Protein AF-A0A7C7NHA3-F1 (afdb_monomer)

Secondary structure (DSSP, 8-state):
--SHHHHHHHHHHHHHHHHHHHT-----PPP--------SSEEEEEESSSSEEEEEETTTEEEEEETTEE-SSPBS-PPP---BTTBSEEEEEE-TTHHHH--EEEEE---BTTB--

Solvent-accessible surface area (backbone atoms only — not comparable to full-atom values): 7143 Å² total; per-residue (Å²): 145,80,70,69,67,62,57,56,51,53,52,53,52,53,53,50,51,54,49,60,63,69,63,64,71,82,77,78,82,82,85,85,78,87,57,64,66,93,75,59,62,73,64,22,63,39,74,81,48,99,52,31,33,40,35,23,15,24,82,38,44,40,36,42,33,46,78,59,36,56,53,90,67,60,59,80,91,64,70,83,36,38,64,51,96,92,37,10,23,36,49,50,46,70,42,99,54,29,95,81,69,69,44,68,47,76,43,61,30,70,72,48,93,91,49,90,119

pLDDT: mean 86.8, std 15.7, range [54.09, 98.75]

Mean predicted aligned error: 10.61 Å

Sequence (117 aa):
MKKPFLKISLLAIASFLCFSLYANHHEKTYKFETIAEGLSFPWGIAFLSNDEILVTEKTGQLRIIKDGKLLEDPITGVPDSLFKGQGGLEGIVLHPNFVNNKYLYLSFSETDADNKR

Foldseek 3Di:
DPPPVVVVVVVVVVVVVVVVVVPPDPPDDDDDDQLEDDAAQWAEWDDPDPFWIWTDHQQQFIWIGGNSYTDPDTDPPGDAADSDDPFGWHYKDADPPCVPPVDIDTDGHDADPVHRD

Structure (mmCIF, N/CA/C/O backbone):
data_AF-A0A7C7NHA3-F1
#
_entry.id   AF-A0A7C7NHA3-F1
#
loop_
_atom_site.group_PDB
_atom_site.id
_atom_site.type_symbol
_atom_site.label_atom_id
_atom_site.label_alt_id
_atom_site.label_comp_id
_atom_site.label_asym_id
_atom_site.label_entity_id
_atom_site.label_seq_id
_atom_site.pdbx_PDB_ins_code
_atom_site.Cartn_x
_atom_site.Cartn_y
_atom_site.Cartn_z
_atom_site.occupancy
_atom_site.B_iso_or_equiv
_atom_site.auth_seq_id
_atom_site.auth_comp_id
_atom_site.auth_asym_id
_atom_site.auth_atom_id
_atom_site.pdbx_PDB_model_num
ATOM 1 N N . MET A 1 1 ? 7.585 52.721 58.533 1.00 54.28 1 MET A N 1
ATOM 2 C CA . MET A 1 1 ? 8.020 52.539 57.124 1.00 54.28 1 MET A CA 1
ATOM 3 C C . MET A 1 1 ? 8.296 51.060 56.776 1.00 54.28 1 MET A C 1
ATOM 5 O O . MET A 1 1 ? 9.433 50.711 56.508 1.00 54.28 1 MET A O 1
ATOM 9 N N . LYS A 1 2 ? 7.293 50.159 56.771 1.00 54.53 2 LYS A N 1
ATOM 10 C CA . LYS A 1 2 ? 7.493 48.716 56.448 1.00 54.53 2 LYS A CA 1
ATOM 11 C C . LYS A 1 2 ? 6.384 48.078 55.578 1.00 54.53 2 LYS A C 1
ATOM 13 O O . LYS A 1 2 ? 6.263 46.864 55.526 1.00 54.53 2 LYS A O 1
ATOM 18 N N . LYS A 1 3 ? 5.542 48.876 54.906 1.00 54.34 3 LYS A N 1
ATOM 19 C CA . LYS A 1 3 ? 4.389 48.380 54.119 1.00 54.34 3 LYS A CA 1
ATOM 20 C C . LYS A 1 3 ? 4.607 48.111 52.605 1.00 54.34 3 LYS A C 1
ATOM 22 O O . LYS A 1 3 ? 3.764 47.405 52.058 1.00 54.34 3 LYS A O 1
ATOM 27 N N . PRO A 1 4 ? 5.654 48.600 51.897 1.00 55.69 4 PRO A N 1
ATOM 28 C CA . PRO A 1 4 ? 5.754 48.382 50.445 1.00 55.69 4 PRO A CA 1
ATOM 29 C C . PRO A 1 4 ? 6.264 46.980 50.068 1.00 55.69 4 PRO A C 1
ATOM 31 O O . PRO A 1 4 ? 5.823 46.422 49.070 1.00 55.69 4 PRO A O 1
ATOM 34 N N . PHE A 1 5 ? 7.110 46.365 50.902 1.00 56.66 5 PHE A N 1
ATOM 35 C CA . PHE A 1 5 ? 7.694 45.044 50.629 1.00 56.66 5 PHE A CA 1
ATOM 36 C C . PHE A 1 5 ? 6.660 43.905 50.606 1.00 56.66 5 PHE A C 1
ATOM 38 O O . PHE A 1 5 ? 6.759 43.000 49.783 1.00 56.66 5 PHE A O 1
ATOM 45 N N . LEU A 1 6 ? 5.622 43.977 51.448 1.00 56.53 6 LEU A N 1
ATOM 46 C CA . LEU A 1 6 ? 4.587 42.938 51.523 1.00 56.53 6 LEU A CA 1
ATOM 47 C C . LEU A 1 6 ? 3.674 42.922 50.282 1.00 56.53 6 LEU A C 1
ATOM 49 O O . LEU A 1 6 ? 3.247 41.858 49.845 1.00 56.53 6 LEU A O 1
ATOM 53 N N . LYS A 1 7 ? 3.408 44.088 49.672 1.00 54.19 7 LYS A N 1
ATOM 54 C CA . LYS A 1 7 ? 2.579 44.190 48.456 1.00 54.19 7 LYS A CA 1
ATOM 55 C C . LYS A 1 7 ? 3.297 43.663 47.209 1.00 54.19 7 LYS A C 1
ATOM 57 O O . LYS A 1 7 ? 2.663 43.032 46.372 1.00 54.19 7 LYS A O 1
ATOM 62 N N . ILE A 1 8 ? 4.609 43.890 47.110 1.00 60.81 8 ILE A N 1
ATOM 63 C CA . ILE A 1 8 ? 5.441 43.398 45.998 1.00 60.81 8 ILE A CA 1
ATOM 64 C C . ILE A 1 8 ? 5.564 41.868 46.061 1.00 60.81 8 ILE A C 1
ATOM 66 O O . ILE A 1 8 ? 5.453 41.195 45.040 1.00 60.81 8 ILE A O 1
ATOM 70 N N . SER A 1 9 ? 5.700 41.312 47.270 1.00 61.72 9 SER A N 1
ATOM 71 C CA . SER A 1 9 ? 5.724 39.861 47.493 1.00 61.72 9 SER A CA 1
ATOM 72 C C . SER A 1 9 ? 4.410 39.179 47.087 1.00 61.72 9 SER A C 1
ATOM 74 O O . SER A 1 9 ? 4.447 38.158 46.405 1.00 61.72 9 SER A O 1
ATOM 76 N N . LEU A 1 10 ? 3.253 39.763 47.421 1.00 64.31 10 LEU A N 1
ATOM 77 C CA . LEU A 1 10 ? 1.949 39.189 47.064 1.00 64.31 10 LEU A CA 1
ATOM 78 C C . LEU A 1 10 ? 1.705 39.167 45.544 1.00 64.31 10 LEU A C 1
ATOM 80 O O . LEU A 1 10 ? 1.163 38.196 45.019 1.00 64.31 10 LEU A O 1
ATOM 84 N N . LEU A 1 11 ? 2.126 40.222 44.837 1.00 66.31 11 LEU A N 1
ATOM 85 C CA . LEU A 1 11 ? 1.971 40.329 43.384 1.00 66.31 11 LEU A CA 1
ATOM 86 C C . LEU A 1 11 ? 2.882 39.340 42.641 1.00 66.31 11 LEU A C 1
ATOM 88 O O . LEU A 1 11 ? 2.459 38.736 41.659 1.00 66.31 11 LEU A O 1
ATOM 92 N N . ALA A 1 12 ? 4.103 39.124 43.138 1.00 67.69 12 ALA A N 1
ATOM 93 C CA . ALA A 1 12 ? 5.023 38.131 42.590 1.00 67.69 12 ALA A CA 1
ATOM 94 C C . ALA A 1 12 ? 4.492 36.697 42.760 1.00 67.69 12 ALA A C 1
ATOM 96 O O . ALA A 1 12 ? 4.551 35.913 41.816 1.00 67.69 12 ALA A O 1
ATOM 97 N N . ILE A 1 13 ? 3.909 36.374 43.921 1.00 73.00 13 ILE A N 1
ATOM 98 C CA . ILE A 1 13 ? 3.290 35.063 44.182 1.00 73.00 13 ILE A CA 1
ATOM 99 C C . ILE A 1 13 ? 2.074 34.842 43.271 1.00 73.00 13 ILE A C 1
ATOM 101 O O . ILE A 1 13 ? 1.958 33.785 42.655 1.00 73.00 13 ILE A O 1
ATOM 105 N N . ALA A 1 14 ? 1.199 35.843 43.129 1.00 72.94 14 ALA A N 1
ATOM 106 C CA . ALA A 1 14 ? 0.035 35.756 42.245 1.00 72.94 14 ALA A CA 1
ATOM 107 C C . ALA A 1 14 ? 0.434 35.586 40.768 1.00 72.94 14 ALA A C 1
ATOM 109 O O . ALA A 1 14 ? -0.171 34.792 40.049 1.00 72.94 14 ALA A O 1
ATOM 110 N N . SER A 1 15 ? 1.487 36.283 40.328 1.00 67.94 15 SER A N 1
ATOM 111 C CA . SER A 1 15 ? 2.015 36.161 38.966 1.00 67.94 15 SER A CA 1
ATOM 112 C C . SER A 1 15 ? 2.649 34.785 38.719 1.00 67.94 15 SER A C 1
ATOM 114 O O . SER A 1 15 ? 2.424 34.184 37.671 1.00 67.94 15 SER A O 1
ATOM 116 N N . PHE A 1 16 ? 3.366 34.236 39.708 1.00 69.62 16 PHE A N 1
ATOM 117 C CA . PHE A 1 16 ? 3.950 32.893 39.632 1.00 69.62 16 PHE A CA 1
ATOM 118 C C . PHE A 1 16 ? 2.870 31.800 39.567 1.00 69.62 16 PHE A C 1
ATOM 120 O O . PHE A 1 16 ? 2.953 30.915 38.719 1.00 69.62 16 PHE A O 1
ATOM 127 N N . LEU A 1 17 ? 1.807 31.907 40.380 1.00 69.12 17 LEU A N 1
ATOM 128 C CA . LEU A 1 17 ? 0.656 30.994 40.328 1.00 69.12 17 LEU A CA 1
ATOM 129 C C . LEU A 1 17 ? -0.084 31.052 38.982 1.00 69.12 17 LEU A C 1
ATOM 131 O O . LEU A 1 17 ? -0.418 30.006 38.427 1.00 69.12 17 LEU A O 1
ATOM 135 N N . CYS A 1 18 ? -0.314 32.248 38.430 1.00 65.19 18 CYS A N 1
ATOM 136 C CA . CYS A 1 18 ? -0.916 32.391 37.100 1.00 65.19 18 CYS A CA 1
ATOM 137 C C . CYS A 1 18 ? -0.048 31.755 36.005 1.00 65.19 18 CYS A C 1
ATOM 139 O O . CYS A 1 18 ? -0.586 31.117 35.101 1.00 65.19 18 CYS A O 1
ATOM 141 N N . PHE A 1 19 ? 1.280 31.874 36.097 1.00 61.78 19 PHE A N 1
ATOM 142 C CA . PHE A 1 19 ? 2.198 31.252 35.140 1.00 61.78 19 PHE A CA 1
ATOM 143 C C . PHE A 1 19 ? 2.168 29.719 35.228 1.00 61.78 19 PHE A C 1
ATOM 145 O O . PHE A 1 19 ? 2.145 29.046 34.201 1.00 61.78 19 PHE A O 1
ATOM 152 N N . SER A 1 20 ? 2.093 29.157 36.441 1.00 61.50 20 SER A N 1
ATOM 153 C CA . SER A 1 20 ? 1.965 27.705 36.647 1.00 61.50 20 SER A CA 1
ATOM 154 C C . SER A 1 20 ? 0.644 27.141 36.108 1.00 61.50 20 SER A C 1
ATOM 156 O O . SER A 1 20 ? 0.623 26.027 35.596 1.00 61.50 20 SER A O 1
ATOM 158 N N . LEU A 1 21 ? -0.452 27.907 36.179 1.00 58.12 21 LEU A N 1
ATOM 159 C CA . LEU A 1 21 ? -1.748 27.501 35.623 1.00 58.12 21 LEU A CA 1
ATOM 160 C C . LEU A 1 21 ? -1.785 27.582 34.087 1.00 58.12 21 LEU A C 1
ATOM 162 O O . LEU A 1 21 ? -2.356 26.693 33.457 1.00 58.12 21 LEU A O 1
ATOM 166 N N . TYR A 1 22 ? -1.140 28.588 33.482 1.00 62.53 22 TYR A N 1
ATOM 167 C CA . TYR A 1 22 ? -0.975 28.690 32.022 1.00 62.53 22 TYR A CA 1
ATOM 168 C C . TYR A 1 22 ? -0.041 27.615 31.444 1.00 62.53 22 TYR A C 1
ATOM 170 O O . TYR A 1 22 ? -0.193 27.231 30.287 1.00 62.53 22 TYR A O 1
ATOM 178 N N . ALA A 1 23 ? 0.904 27.110 32.241 1.00 59.22 23 ALA A N 1
ATOM 179 C CA . ALA A 1 23 ? 1.865 26.085 31.841 1.00 59.22 23 ALA A CA 1
ATOM 180 C C . ALA A 1 23 ? 1.301 24.650 31.839 1.00 59.22 23 ALA A C 1
ATOM 182 O O . ALA A 1 23 ? 2.064 23.700 31.667 1.00 59.22 23 ALA A O 1
ATOM 183 N N . ASN A 1 24 ? -0.017 24.467 31.986 1.00 60.56 24 ASN A N 1
ATOM 184 C CA . ASN A 1 24 ? -0.663 23.194 31.666 1.00 60.56 24 ASN A CA 1
ATOM 185 C C . ASN A 1 24 ? -0.643 23.001 30.145 1.00 60.56 24 ASN A C 1
ATOM 187 O O . ASN A 1 24 ? -1.598 23.298 29.429 1.00 60.56 24 ASN A O 1
ATOM 191 N N . HIS A 1 25 ? 0.497 22.535 29.647 1.00 63.44 25 HIS A N 1
ATOM 192 C CA . HIS A 1 25 ? 0.634 22.014 28.303 1.00 63.44 25 HIS A CA 1
ATOM 193 C C . HIS A 1 25 ? -0.403 20.897 28.135 1.00 63.44 25 HIS A C 1
ATOM 195 O O . HIS A 1 25 ? -0.363 19.902 28.855 1.00 63.44 25 HIS A O 1
ATOM 201 N N . HIS A 1 26 ? -1.353 21.060 27.213 1.00 63.66 26 HIS A N 1
ATOM 202 C CA . HIS A 1 26 ? -2.244 19.973 26.817 1.00 63.66 26 HIS A CA 1
ATOM 203 C C . HIS A 1 26 ? -1.400 18.896 26.127 1.00 63.66 26 HIS A C 1
ATOM 205 O O . HIS A 1 26 ? -1.233 18.899 24.907 1.00 63.66 26 HIS A O 1
ATOM 211 N N . GLU A 1 27 ? -0.835 17.982 26.909 1.00 72.56 27 GLU A N 1
ATOM 212 C CA . GLU A 1 27 ? -0.224 16.770 26.393 1.00 72.56 27 GLU A CA 1
ATOM 213 C C . GLU A 1 27 ? -1.352 15.911 25.808 1.00 72.56 27 GLU A C 1
ATOM 215 O O . GLU A 1 27 ? -2.092 15.227 26.514 1.00 72.56 27 GLU A O 1
ATOM 220 N N . LYS A 1 28 ? -1.577 16.0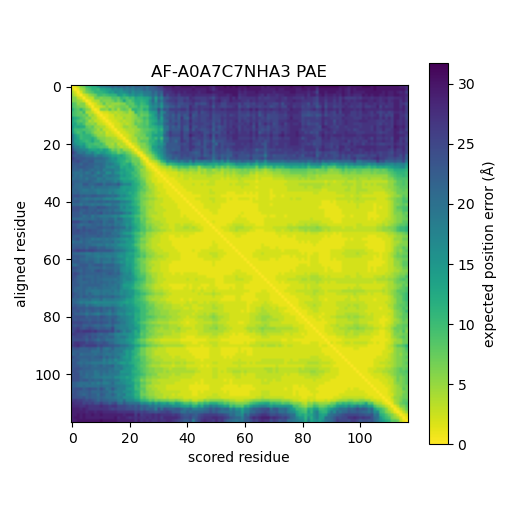32 24.497 1.00 81.50 28 LYS A N 1
ATOM 221 C CA . LYS A 1 28 ? -2.507 15.149 23.793 1.00 81.50 28 LYS A CA 1
ATOM 222 C C . LYS A 1 28 ? -1.925 13.742 23.827 1.00 81.50 28 LYS A C 1
ATOM 224 O O . LYS A 1 28 ? -0.955 13.453 23.134 1.00 81.50 28 LYS A O 1
ATOM 229 N N . THR A 1 29 ? -2.532 12.867 24.618 1.00 87.75 29 THR A N 1
ATOM 230 C CA . THR A 1 29 ? -2.226 11.439 24.587 1.00 87.75 29 THR A CA 1
ATOM 231 C C . THR A 1 29 ? -2.852 10.817 23.342 1.00 87.75 29 THR A C 1
ATOM 233 O O . THR A 1 29 ? -4.066 10.897 23.147 1.00 87.75 29 THR A O 1
ATOM 236 N N . TYR A 1 30 ? -2.034 10.178 22.510 1.00 90.56 30 TYR A N 1
ATOM 237 C CA . TYR A 1 30 ? -2.500 9.374 21.382 1.00 90.56 30 TYR A CA 1
ATOM 238 C C . TYR A 1 30 ? -2.549 7.903 21.789 1.00 90.56 30 TYR A C 1
ATOM 240 O O . TYR A 1 30 ? -1.670 7.417 22.501 1.00 90.56 30 TYR A O 1
ATOM 248 N N . LYS A 1 31 ? -3.583 7.195 21.333 1.00 94.12 31 LYS A N 1
ATOM 249 C CA . LYS A 1 31 ? -3.629 5.734 21.380 1.00 94.12 31 LYS A CA 1
ATOM 250 C C . LYS A 1 31 ? -3.264 5.211 20.000 1.00 94.12 31 LYS A C 1
ATOM 252 O O . LYS A 1 31 ? -3.749 5.740 19.004 1.00 94.12 31 LYS A O 1
ATOM 257 N N . PHE A 1 32 ? -2.416 4.196 19.969 1.00 93.31 32 PHE A N 1
ATOM 258 C CA . PHE A 1 32 ? -2.021 3.512 18.748 1.00 93.31 32 PHE A CA 1
ATOM 259 C C . PHE A 1 32 ? -2.688 2.144 18.717 1.00 93.31 32 PHE A C 1
ATOM 261 O O . PHE A 1 32 ? -2.772 1.470 19.744 1.00 93.31 32 PHE A O 1
ATOM 268 N N . GLU A 1 33 ? -3.148 1.755 17.539 1.00 93.62 33 GLU A N 1
ATOM 269 C CA . GLU A 1 33 ? -3.720 0.446 17.264 1.00 93.62 33 GLU A CA 1
ATOM 270 C C . GLU A 1 33 ? -3.028 -0.117 16.027 1.00 93.62 33 GLU A C 1
ATOM 272 O O . GLU A 1 33 ? -2.886 0.572 15.013 1.00 93.62 33 GLU A O 1
ATOM 277 N N . THR A 1 34 ? -2.558 -1.357 16.126 1.00 94.44 34 THR A N 1
ATOM 278 C CA . THR A 1 34 ? -1.983 -2.065 14.986 1.00 94.44 34 THR A CA 1
ATOM 279 C C . THR A 1 34 ? -3.117 -2.548 14.092 1.00 94.44 34 THR A C 1
ATOM 281 O O . THR A 1 34 ? -3.890 -3.409 14.496 1.00 94.44 34 THR A O 1
ATOM 284 N N . ILE A 1 35 ? -3.201 -2.010 12.873 1.00 93.31 35 ILE A N 1
ATOM 285 C CA . ILE A 1 35 ? -4.225 -2.401 11.892 1.00 93.31 35 ILE A CA 1
ATOM 286 C C . ILE A 1 35 ? -3.857 -3.701 11.170 1.00 93.31 35 ILE A C 1
ATOM 288 O O . ILE A 1 35 ? -4.734 -4.500 10.876 1.00 93.31 35 ILE A O 1
ATOM 292 N N . ALA A 1 36 ? -2.575 -3.912 10.862 1.00 95.88 36 ALA A N 1
ATOM 293 C CA . ALA A 1 36 ? -2.074 -5.136 10.243 1.00 95.88 36 ALA A CA 1
ATOM 294 C C . ALA A 1 36 ? -0.572 -5.304 10.508 1.00 95.88 36 ALA A C 1
ATOM 296 O O . ALA A 1 36 ? 0.145 -4.329 10.743 1.00 95.88 36 ALA A O 1
ATOM 297 N N . GLU A 1 37 ? -0.096 -6.542 10.407 1.00 95.88 37 GLU A N 1
ATOM 298 C CA . GLU A 1 37 ? 1.316 -6.922 10.510 1.00 95.88 37 GLU A CA 1
ATOM 299 C C . GLU A 1 37 ? 1.758 -7.688 9.250 1.00 95.88 37 GLU A C 1
ATOM 301 O O . GLU A 1 37 ? 0.938 -8.030 8.398 1.00 95.88 37 GLU A O 1
ATOM 306 N N . GLY A 1 38 ? 3.061 -7.960 9.116 1.00 96.75 38 GLY A N 1
ATOM 307 C CA . GLY A 1 38 ? 3.606 -8.758 8.006 1.00 96.75 38 GLY A CA 1
ATOM 308 C C . GLY A 1 38 ? 3.833 -8.000 6.691 1.00 96.75 38 GLY A C 1
ATOM 309 O O . GLY A 1 38 ? 4.132 -8.623 5.675 1.00 96.75 38 GLY A O 1
ATOM 310 N N . LEU A 1 39 ? 3.709 -6.670 6.701 1.00 97.88 39 LEU A N 1
ATOM 311 C CA . LEU A 1 39 ? 4.029 -5.808 5.560 1.00 97.88 39 LEU A CA 1
ATOM 312 C C . LEU A 1 39 ? 5.546 -5.657 5.374 1.00 97.88 39 LEU A C 1
ATOM 314 O O . LEU A 1 39 ? 6.296 -5.529 6.345 1.00 97.88 39 LEU A O 1
ATOM 318 N N . SER A 1 40 ? 5.986 -5.583 4.122 1.00 97.00 40 SER A N 1
ATOM 319 C CA . SER A 1 40 ? 7.377 -5.342 3.732 1.00 97.00 40 SER A CA 1
ATOM 320 C C . SER A 1 40 ? 7.545 -3.923 3.185 1.00 97.00 40 SER A C 1
ATOM 322 O O . SER A 1 40 ? 7.086 -3.619 2.092 1.00 97.00 40 SER A O 1
ATOM 324 N N . PHE A 1 41 ? 8.206 -3.033 3.934 1.00 97.56 41 PHE A N 1
ATOM 325 C CA . PHE A 1 41 ? 8.427 -1.629 3.535 1.00 97.56 41 PHE A CA 1
ATOM 326 C C . PHE A 1 41 ? 7.150 -0.914 3.019 1.00 97.56 41 PHE A C 1
ATOM 328 O O . PHE A 1 41 ? 7.147 -0.433 1.881 1.00 97.56 41 PHE A O 1
ATOM 335 N N . PRO A 1 42 ? 6.059 -0.840 3.811 1.00 97.62 42 PRO A N 1
ATOM 336 C CA . PRO A 1 42 ? 4.836 -0.157 3.385 1.00 97.62 42 PRO A CA 1
ATOM 337 C C . PRO A 1 42 ? 5.103 1.332 3.110 1.00 97.62 42 PRO A C 1
ATOM 339 O O . PRO A 1 42 ? 5.824 1.979 3.874 1.00 97.62 42 PRO A O 1
ATOM 342 N N . TRP A 1 43 ? 4.531 1.870 2.028 1.00 98.00 43 TRP A N 1
ATOM 343 C CA . TRP A 1 43 ? 4.810 3.230 1.551 1.00 98.00 43 TRP A CA 1
ATOM 344 C C . TRP A 1 43 ? 3.553 4.096 1.413 1.00 98.00 43 TRP A C 1
ATOM 346 O O . TRP A 1 43 ? 3.441 5.133 2.065 1.00 98.00 43 TRP A O 1
ATOM 356 N N . GLY A 1 44 ? 2.600 3.681 0.580 1.00 97.94 44 GLY A N 1
ATOM 357 C CA . GLY A 1 44 ? 1.355 4.397 0.299 1.00 97.94 44 GLY A CA 1
ATOM 358 C C . GLY A 1 44 ? 0.124 3.576 0.674 1.00 97.94 44 GLY A C 1
ATOM 359 O O . GLY A 1 44 ? 0.155 2.347 0.630 1.00 97.94 44 GLY A O 1
ATOM 360 N N . ILE A 1 45 ? -0.970 4.257 1.032 1.00 98.25 45 ILE A N 1
ATOM 361 C CA . ILE A 1 45 ? -2.249 3.623 1.383 1.00 98.25 45 ILE A CA 1
ATOM 362 C C . ILE A 1 45 ? -3.426 4.269 0.650 1.00 98.25 45 ILE A C 1
ATOM 364 O O . ILE A 1 45 ? -3.446 5.484 0.445 1.00 98.25 45 ILE A O 1
ATOM 368 N N . ALA A 1 46 ? -4.432 3.468 0.302 1.00 98.44 46 ALA A N 1
ATOM 369 C CA . ALA A 1 46 ? -5.711 3.941 -0.220 1.00 98.44 46 ALA A CA 1
ATOM 370 C C . ALA A 1 46 ? -6.871 3.093 0.322 1.00 98.44 46 ALA A C 1
ATOM 372 O O . ALA A 1 46 ? -6.835 1.868 0.262 1.00 98.44 46 ALA A O 1
ATOM 373 N N . PHE A 1 47 ? -7.917 3.741 0.833 1.00 97.75 47 PHE A N 1
ATOM 374 C CA . PHE A 1 47 ? -9.079 3.060 1.409 1.00 97.75 47 PHE A CA 1
ATOM 375 C C . PHE A 1 47 ? -10.091 2.704 0.319 1.00 97.75 47 PHE A C 1
ATOM 377 O O . PHE A 1 47 ? -10.602 3.592 -0.366 1.00 97.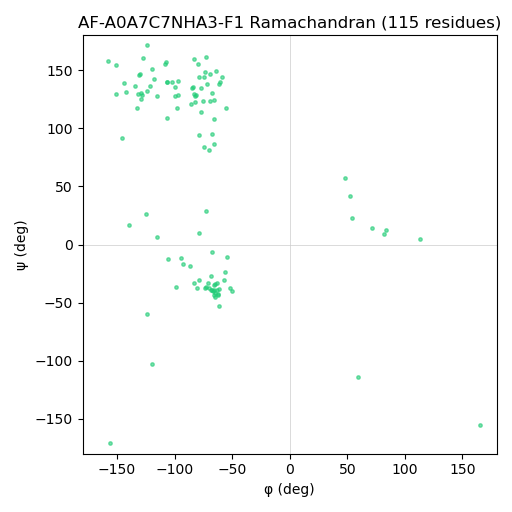75 47 PHE A O 1
ATOM 384 N N . LEU A 1 48 ? -10.400 1.415 0.176 1.00 97.25 48 LEU A N 1
ATOM 385 C CA . LEU A 1 48 ? -11.517 0.935 -0.645 1.00 97.25 48 LEU A CA 1
ATOM 386 C C . LEU A 1 48 ? -12.836 1.006 0.132 1.00 97.25 48 LEU A C 1
ATOM 388 O O . LEU A 1 48 ? -13.892 1.267 -0.445 1.00 97.25 48 LEU A O 1
ATOM 392 N N . SER A 1 49 ? -12.759 0.792 1.445 1.00 96.38 49 SER A N 1
ATOM 393 C CA . SER A 1 49 ? -13.845 0.936 2.413 1.00 96.38 49 SER A CA 1
ATOM 394 C C . SER A 1 49 ? -13.260 1.188 3.814 1.00 96.38 49 SER A C 1
ATOM 396 O O . SER A 1 49 ? -12.057 1.410 3.943 1.00 96.38 49 SER A O 1
ATOM 398 N N . ASN A 1 50 ? -14.086 1.155 4.864 1.00 94.38 50 ASN A N 1
ATOM 399 C CA . ASN A 1 50 ? -13.609 1.264 6.250 1.00 94.38 50 ASN A CA 1
ATOM 400 C C . ASN A 1 50 ? -12.688 0.104 6.656 1.00 94.38 50 ASN A C 1
ATOM 402 O O . ASN A 1 50 ? -11.749 0.325 7.414 1.00 94.38 50 ASN A O 1
ATOM 406 N N . ASP A 1 51 ? -12.933 -1.093 6.121 1.00 95.69 51 ASP A N 1
ATOM 407 C CA . ASP A 1 51 ? -12.254 -2.324 6.541 1.00 95.69 51 ASP A CA 1
ATOM 408 C C . ASP A 1 51 ? -11.391 -2.926 5.425 1.00 95.69 51 ASP A C 1
ATOM 410 O O . ASP A 1 51 ? -10.859 -4.021 5.578 1.00 95.69 51 ASP A O 1
ATOM 414 N N . GLU A 1 52 ? -11.240 -2.225 4.295 1.00 97.81 52 GLU A N 1
ATOM 415 C CA . GLU A 1 52 ? -10.459 -2.692 3.150 1.00 97.81 52 GLU A CA 1
ATOM 416 C C . GLU A 1 52 ? -9.516 -1.599 2.638 1.00 97.81 52 GLU A C 1
ATOM 418 O O . GLU A 1 52 ? -9.949 -0.530 2.191 1.00 97.81 52 GLU A O 1
ATOM 423 N N . ILE A 1 53 ? -8.214 -1.875 2.711 1.00 98.44 53 ILE A N 1
ATOM 424 C CA . ILE A 1 53 ? -7.135 -0.917 2.466 1.00 98.44 53 ILE A CA 1
ATOM 425 C C . ILE A 1 53 ? -6.159 -1.518 1.457 1.00 98.44 53 ILE A C 1
ATOM 427 O O . ILE A 1 53 ? -5.660 -2.628 1.642 1.00 98.44 53 ILE A O 1
ATOM 431 N N . LEU A 1 54 ? -5.848 -0.761 0.411 1.00 98.69 54 LEU A N 1
ATOM 432 C CA . LEU A 1 54 ? -4.725 -1.030 -0.475 1.00 98.69 54 LEU A CA 1
ATOM 433 C C . LEU A 1 54 ? -3.449 -0.442 0.115 1.00 98.69 54 LEU A C 1
ATOM 435 O O . LEU A 1 54 ? -3.452 0.712 0.546 1.00 98.69 54 LEU A O 1
ATOM 439 N N . VAL A 1 55 ? -2.363 -1.209 0.086 1.00 98.69 55 VAL A N 1
ATOM 440 C CA . VAL A 1 55 ? -1.043 -0.784 0.563 1.00 98.69 55 VAL A CA 1
ATOM 441 C C . VAL A 1 55 ? -0.003 -1.062 -0.509 1.00 98.69 55 VAL A C 1
ATOM 443 O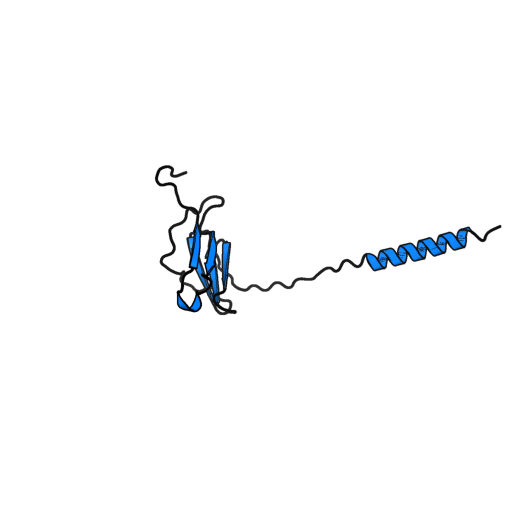 O . VAL A 1 55 ? 0.132 -2.199 -0.957 1.00 98.69 55 VAL A O 1
ATOM 446 N N . THR A 1 56 ? 0.755 -0.051 -0.917 1.00 98.75 56 THR A N 1
ATOM 447 C CA . THR A 1 56 ? 1.961 -0.264 -1.721 1.00 98.75 56 THR A CA 1
ATOM 448 C C . THR A 1 56 ? 3.119 -0.646 -0.804 1.00 98.75 56 THR A C 1
ATOM 450 O O . THR A 1 56 ? 3.407 0.025 0.189 1.00 98.75 56 THR A O 1
ATOM 453 N N . GLU A 1 57 ? 3.792 -1.739 -1.130 1.00 98.50 57 GLU A N 1
ATOM 454 C CA . GLU A 1 57 ? 5.069 -2.131 -0.551 1.00 98.50 57 GLU A CA 1
ATOM 455 C C . GLU A 1 57 ? 6.178 -1.681 -1.490 1.00 98.50 57 GLU A C 1
ATOM 457 O O . GLU A 1 57 ? 6.168 -2.014 -2.677 1.00 98.50 57 GLU A O 1
ATOM 462 N N . LYS A 1 58 ? 7.171 -0.967 -0.960 1.00 97.62 58 LYS A N 1
ATOM 463 C CA . LYS A 1 58 ? 8.274 -0.410 -1.753 1.00 97.62 58 LYS A CA 1
ATOM 464 C C . LYS A 1 58 ? 9.037 -1.470 -2.558 1.00 97.62 58 LYS A C 1
ATOM 466 O O . LYS A 1 58 ? 9.636 -1.147 -3.579 1.00 97.62 58 LYS A O 1
ATOM 471 N N . THR A 1 59 ? 8.986 -2.728 -2.120 1.00 96.88 59 THR A N 1
ATOM 472 C CA . THR A 1 59 ? 9.545 -3.902 -2.807 1.00 96.88 59 THR A CA 1
ATOM 473 C C . THR A 1 59 ? 8.838 -4.264 -4.119 1.00 96.88 59 THR A C 1
ATOM 475 O O . THR A 1 59 ? 9.322 -5.148 -4.819 1.00 96.88 59 THR A O 1
ATOM 478 N N . GLY A 1 60 ? 7.729 -3.601 -4.466 1.00 97.44 60 GLY A N 1
ATOM 479 C CA . GLY A 1 60 ? 7.037 -3.748 -5.750 1.00 97.44 60 GLY A CA 1
ATOM 480 C C . GLY A 1 60 ? 5.650 -4.387 -5.671 1.00 97.44 60 GLY A C 1
ATOM 481 O O . GLY A 1 60 ? 5.040 -4.627 -6.706 1.00 97.44 60 GLY A O 1
ATOM 482 N N . GLN A 1 61 ? 5.132 -4.668 -4.472 1.00 98.12 61 GLN A N 1
ATOM 483 C CA . GLN A 1 61 ? 3.847 -5.356 -4.312 1.00 98.12 61 GLN A CA 1
ATOM 484 C C . GLN A 1 61 ? 2.723 -4.385 -3.954 1.00 98.12 61 GLN A C 1
ATOM 486 O O . GLN A 1 61 ? 2.886 -3.515 -3.102 1.00 98.12 61 GLN A O 1
ATOM 491 N N . LEU A 1 62 ? 1.543 -4.586 -4.541 1.00 98.69 62 LEU A N 1
ATOM 492 C CA . LEU A 1 62 ? 0.304 -3.971 -4.070 1.00 98.69 62 LEU A CA 1
ATOM 493 C C . LEU A 1 62 ? -0.449 -4.991 -3.210 1.00 98.69 62 LEU A C 1
ATOM 495 O O . LEU A 1 62 ? -0.824 -6.058 -3.689 1.00 98.69 62 LEU A O 1
ATOM 499 N N . ARG A 1 63 ? -0.648 -4.682 -1.933 1.00 98.62 63 ARG A N 1
ATOM 500 C CA . ARG A 1 63 ? -1.257 -5.568 -0.937 1.00 98.62 63 ARG A CA 1
ATOM 501 C C . ARG A 1 63 ? -2.659 -5.107 -0.566 1.00 98.62 63 ARG A C 1
ATOM 503 O O . ARG A 1 63 ? -2.981 -3.927 -0.689 1.00 98.62 63 ARG A O 1
ATOM 510 N N . ILE A 1 64 ? -3.463 -6.039 -0.063 1.00 98.62 64 ILE A N 1
ATOM 511 C CA . ILE A 1 64 ? -4.780 -5.762 0.510 1.00 98.62 64 ILE A CA 1
ATOM 512 C C . ILE A 1 64 ? -4.740 -6.112 1.995 1.00 98.62 64 ILE A C 1
ATOM 514 O O . ILE A 1 64 ? -4.374 -7.229 2.367 1.00 98.62 64 ILE A O 1
ATOM 518 N N . ILE A 1 65 ? -5.156 -5.169 2.832 1.00 98.56 65 ILE A N 1
ATOM 519 C CA . ILE A 1 65 ? -5.577 -5.438 4.205 1.00 98.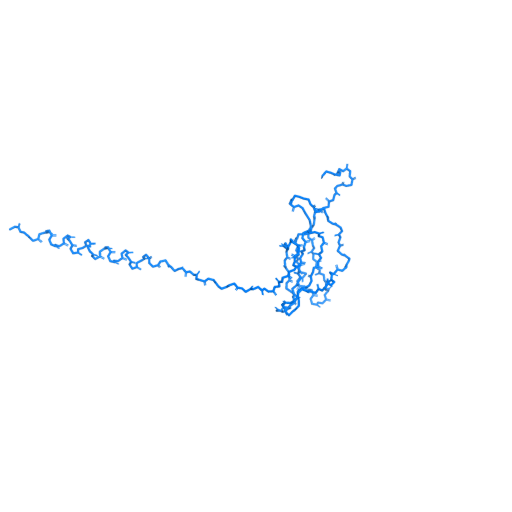56 65 ILE A CA 1
ATOM 520 C C . ILE A 1 65 ? -7.099 -5.472 4.199 1.00 98.56 65 ILE A C 1
ATOM 522 O O . ILE A 1 65 ? -7.726 -4.522 3.731 1.00 98.56 65 ILE A O 1
ATOM 526 N N . LYS A 1 66 ? -7.682 -6.544 4.729 1.00 98.00 66 LYS A N 1
ATOM 527 C CA . LYS A 1 66 ? -9.125 -6.706 4.876 1.00 98.00 66 LYS A CA 1
ATOM 528 C C . LYS A 1 66 ? -9.458 -7.172 6.287 1.00 98.00 66 LYS A C 1
ATOM 530 O O . LYS A 1 66 ? -8.847 -8.126 6.765 1.00 98.00 66 LYS A O 1
ATOM 535 N N . ASP A 1 67 ? -10.388 -6.495 6.955 1.00 96.50 67 ASP A N 1
ATOM 536 C CA . ASP A 1 67 ? -10.815 -6.806 8.328 1.00 96.50 67 ASP A CA 1
ATOM 537 C C . ASP A 1 67 ? -9.623 -6.908 9.311 1.00 96.50 67 ASP A C 1
ATOM 539 O O . ASP A 1 67 ? -9.521 -7.835 10.118 1.00 96.50 67 ASP A O 1
ATOM 543 N N . GLY A 1 68 ? 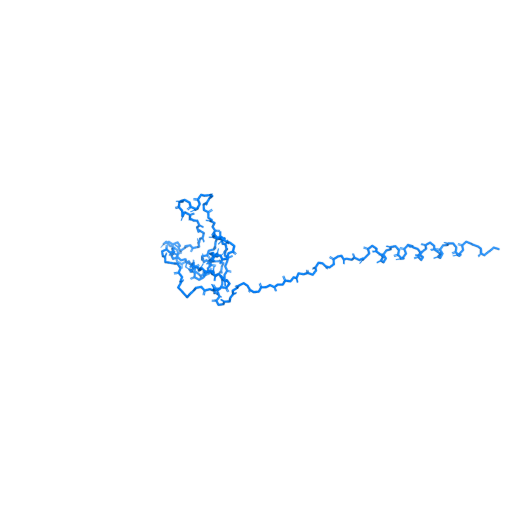-8.657 -5.987 9.183 1.00 96.00 68 GLY A N 1
ATOM 544 C CA . GLY A 1 68 ? -7.437 -5.951 10.004 1.00 96.00 68 GLY A CA 1
ATOM 545 C C . GLY A 1 68 ? -6.416 -7.060 9.705 1.00 96.00 68 GLY A C 1
ATOM 546 O O . GLY A 1 68 ? -5.510 -7.313 10.499 1.00 96.00 68 GLY A O 1
ATOM 547 N N . LYS A 1 69 ? -6.552 -7.769 8.578 1.00 97.12 69 LYS A N 1
ATOM 548 C CA . LYS A 1 69 ? -5.636 -8.845 8.178 1.00 97.12 69 LYS A CA 1
ATOM 549 C C . LYS A 1 69 ? -5.050 -8.594 6.802 1.00 97.12 69 LYS A C 1
ATOM 551 O O . LYS A 1 69 ? -5.769 -8.311 5.849 1.00 97.12 69 LYS A O 1
ATOM 556 N N . LEU A 1 70 ? -3.736 -8.744 6.700 1.00 98.38 70 LEU A N 1
ATOM 557 C CA . LEU A 1 70 ? -3.034 -8.755 5.426 1.00 98.38 70 LEU A CA 1
ATOM 558 C C . LEU A 1 70 ? -3.388 -10.038 4.666 1.00 98.38 70 LEU A C 1
ATOM 560 O O . LEU A 1 70 ? -3.206 -11.136 5.195 1.00 98.38 70 LEU A O 1
ATOM 564 N N . LEU A 1 71 ? -3.900 -9.904 3.443 1.00 98.31 71 LEU A N 1
ATOM 565 C CA . LEU A 1 71 ? -4.143 -11.057 2.581 1.00 98.31 71 LEU A CA 1
ATOM 566 C C . LEU A 1 71 ? -2.812 -11.678 2.127 1.00 98.31 71 LEU A C 1
ATOM 568 O O . LEU A 1 71 ? -1.809 -10.977 1.946 1.00 98.31 71 LEU A O 1
ATOM 572 N N . GLU A 1 72 ? -2.815 -13.003 1.963 1.00 97.12 72 GLU A N 1
ATOM 573 C CA . GLU A 1 72 ? -1.631 -13.780 1.580 1.00 97.12 72 GLU A CA 1
ATOM 574 C C . GLU A 1 72 ? -1.109 -13.335 0.210 1.00 97.12 72 GLU A C 1
ATOM 576 O O . GLU A 1 72 ? 0.043 -12.912 0.097 1.00 97.12 72 GLU A O 1
ATOM 581 N N . ASP A 1 73 ? -1.990 -13.317 -0.790 1.00 97.94 73 ASP A N 1
ATOM 582 C CA . ASP A 1 73 ? -1.625 -12.984 -2.162 1.00 97.94 73 ASP A CA 1
ATOM 583 C C . ASP A 1 73 ? -1.628 -11.465 -2.423 1.00 97.94 73 ASP A C 1
ATOM 585 O O . ASP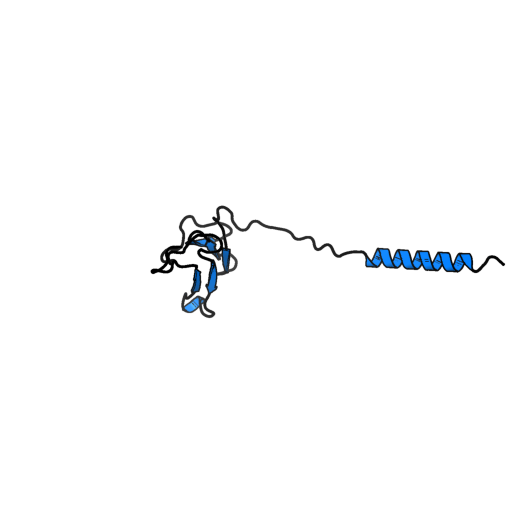 A 1 73 ? -2.575 -10.760 -2.047 1.00 97.94 73 ASP A O 1
ATOM 589 N N . PRO A 1 74 ? -0.595 -10.925 -3.097 1.00 97.94 74 PRO A N 1
ATOM 590 C CA . PRO A 1 74 ? -0.610 -9.559 -3.605 1.00 97.94 74 PRO A CA 1
ATOM 591 C C . PRO A 1 74 ? -1.537 -9.419 -4.824 1.00 97.94 74 PRO A C 1
ATOM 593 O O . PRO A 1 74 ? -1.845 -10.382 -5.528 1.00 97.94 74 PRO A O 1
ATOM 596 N N . ILE A 1 75 ? -1.933 -8.183 -5.134 1.00 97.81 75 ILE A N 1
ATOM 597 C CA . ILE A 1 75 ? -2.598 -7.857 -6.398 1.00 97.81 75 ILE A CA 1
ATOM 598 C C . ILE A 1 75 ? -1.602 -8.026 -7.550 1.00 97.81 75 ILE A C 1
ATOM 600 O O . ILE A 1 75 ? -0.498 -7.483 -7.531 1.00 97.81 75 ILE A O 1
ATOM 604 N N . THR A 1 76 ? -2.022 -8.753 -8.582 1.00 97.06 76 THR A N 1
ATOM 605 C CA . THR A 1 76 ? -1.246 -8.984 -9.807 1.00 97.06 76 THR A CA 1
ATOM 606 C C . THR A 1 76 ? -1.382 -7.835 -10.810 1.00 97.06 76 THR A C 1
ATOM 608 O O . THR A 1 76 ? -2.377 -7.113 -10.799 1.00 97.06 76 THR A O 1
ATOM 611 N N . GLY A 1 77 ? -0.440 -7.721 -11.752 1.00 95.19 77 GLY A N 1
ATOM 612 C CA . GLY A 1 77 ? -0.491 -6.718 -12.829 1.00 95.19 77 GLY A CA 1
ATOM 613 C C . GLY A 1 77 ? 0.046 -5.339 -12.433 1.00 95.19 77 GLY A C 1
ATOM 614 O O . GLY A 1 77 ? -0.149 -4.369 -13.161 1.00 95.19 77 GLY A O 1
ATOM 615 N N . VAL A 1 78 ? 0.718 -5.257 -11.284 1.00 95.81 78 VAL A N 1
ATOM 616 C CA . VAL A 1 78 ? 1.499 -4.092 -10.859 1.00 95.81 78 VAL A CA 1
ATOM 617 C C . VAL A 1 78 ? 2.774 -4.018 -11.713 1.00 95.81 78 VAL A C 1
ATOM 619 O O . VAL A 1 78 ? 3.366 -5.068 -11.971 1.00 95.81 78 VAL A O 1
ATOM 622 N N . PRO A 1 79 ? 3.194 -2.828 -12.181 1.00 93.19 79 PRO A N 1
ATOM 623 C CA . PRO A 1 79 ? 4.437 -2.681 -12.932 1.00 93.19 79 PRO A CA 1
ATOM 624 C C . PRO A 1 79 ? 5.661 -3.038 -12.082 1.00 93.19 79 PRO A C 1
ATOM 626 O O . PRO A 1 79 ? 5.681 -2.800 -10.871 1.00 93.19 79 PRO A O 1
ATOM 629 N N . ASP A 1 80 ? 6.705 -3.548 -12.735 1.00 92.62 80 ASP A N 1
ATOM 630 C CA . ASP A 1 80 ? 8.009 -3.718 -12.099 1.00 92.62 80 ASP A CA 1
ATOM 631 C C . ASP A 1 80 ? 8.550 -2.355 -11.644 1.00 92.62 80 ASP A C 1
ATOM 633 O O . ASP A 1 80 ? 8.436 -1.350 -12.348 1.00 92.62 80 ASP A O 1
ATOM 637 N N . SER A 1 81 ? 9.158 -2.317 -10.458 1.00 93.44 81 SER A N 1
ATOM 638 C CA . SER A 1 81 ? 9.719 -1.091 -9.888 1.00 93.44 81 SER A CA 1
ATOM 639 C C . SER A 1 81 ? 11.153 -1.296 -9.413 1.00 93.44 81 SER A C 1
ATOM 641 O O . SER A 1 81 ? 11.547 -2.369 -8.951 1.00 93.44 81 SER A O 1
ATOM 643 N N . LEU A 1 82 ? 11.958 -0.243 -9.524 1.00 94.00 82 LEU A N 1
ATOM 644 C CA . LEU A 1 82 ? 13.341 -0.224 -9.079 1.00 94.00 82 LEU A CA 1
ATOM 645 C C . LEU A 1 82 ? 13.399 -0.026 -7.560 1.00 94.00 82 LEU A C 1
ATOM 647 O O . LEU A 1 82 ? 13.425 1.101 -7.067 1.00 94.00 82 LEU A O 1
ATOM 651 N N . PHE A 1 83 ? 13.470 -1.127 -6.811 1.00 95.06 83 PHE A N 1
ATOM 652 C CA . PHE A 1 83 ? 13.684 -1.095 -5.363 1.00 95.06 83 PHE A CA 1
ATOM 653 C C . PHE A 1 83 ? 15.145 -0.748 -5.018 1.00 95.06 83 PHE A C 1
ATOM 655 O O . PHE A 1 83 ? 15.983 -1.628 -4.799 1.00 95.06 83 PHE A O 1
ATOM 662 N N . LYS A 1 84 ? 15.480 0.549 -4.988 1.00 93.50 84 LYS A N 1
ATOM 663 C CA . LYS A 1 84 ? 16.836 1.035 -4.679 1.00 93.50 84 LYS A CA 1
ATOM 664 C C . LYS A 1 84 ? 16.831 2.419 -4.037 1.00 93.50 84 LYS A C 1
ATOM 666 O O . LYS A 1 84 ? 16.279 3.371 -4.576 1.00 93.50 84 LYS A O 1
ATOM 671 N N . GLY A 1 85 ? 17.540 2.570 -2.916 1.00 92.31 85 GLY A N 1
ATOM 672 C CA . GLY A 1 85 ? 17.661 3.861 -2.234 1.00 92.31 85 GLY A CA 1
ATOM 673 C C . GLY A 1 85 ? 16.288 4.393 -1.825 1.00 92.31 85 GLY A C 1
ATOM 674 O O . GLY A 1 85 ? 15.625 3.788 -0.985 1.00 92.31 85 GLY A O 1
ATOM 675 N N . GLN A 1 86 ? 15.853 5.507 -2.417 1.00 92.69 86 GLN A N 1
ATOM 676 C CA . GLN A 1 86 ? 14.503 6.050 -2.214 1.00 92.69 86 GLN A CA 1
ATOM 677 C C . GLN A 1 86 ? 13.451 5.453 -3.159 1.00 92.69 86 GLN A C 1
ATOM 679 O 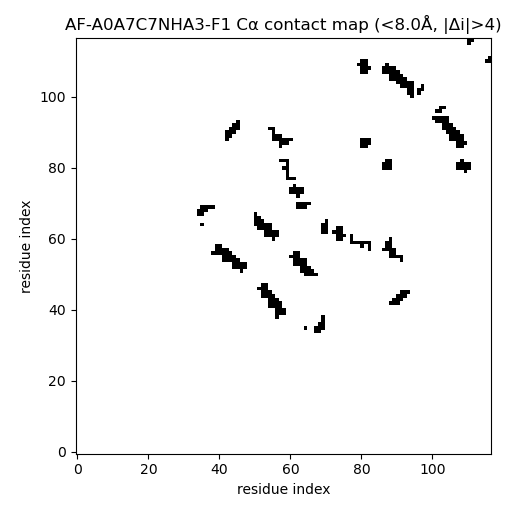O . GLN A 1 86 ? 12.282 5.494 -2.804 1.00 92.69 86 GLN A O 1
ATOM 684 N N . GLY A 1 87 ? 13.855 4.828 -4.265 1.00 94.81 87 GLY A N 1
ATOM 685 C CA . GLY A 1 87 ? 12.938 4.298 -5.269 1.00 94.81 87 GLY A CA 1
ATOM 686 C C . GLY A 1 87 ? 12.310 2.951 -4.916 1.00 94.81 87 GLY A C 1
ATOM 687 O O . GLY A 1 87 ? 12.863 2.165 -4.137 1.00 94.81 87 GLY A O 1
ATOM 688 N N . GLY A 1 88 ? 11.145 2.709 -5.510 1.00 96.88 88 GLY A N 1
ATOM 689 C CA . GLY A 1 88 ? 10.359 1.479 -5.440 1.00 96.88 88 GLY A CA 1
ATOM 690 C C . GLY A 1 88 ? 8.938 1.729 -5.944 1.00 96.88 88 GLY A C 1
ATOM 691 O O . GLY A 1 88 ? 8.719 2.671 -6.707 1.00 96.88 88 GLY A O 1
ATOM 692 N N . LEU A 1 89 ? 7.978 0.918 -5.500 1.00 98.12 89 LEU A N 1
ATOM 693 C CA . LEU A 1 89 ? 6.550 1.216 -5.643 1.00 98.12 89 LEU A CA 1
ATOM 694 C C . LEU A 1 89 ? 6.107 2.159 -4.517 1.00 98.12 89 LEU A C 1
ATOM 696 O O . LEU A 1 89 ? 6.279 1.852 -3.338 1.00 98.12 89 LEU A O 1
ATOM 700 N N . GLU A 1 90 ? 5.554 3.312 -4.875 1.00 97.19 90 GLU A N 1
ATOM 701 C CA . GLU A 1 90 ? 5.411 4.438 -3.956 1.00 97.19 90 GLU A CA 1
ATOM 702 C C . GLU A 1 90 ? 3.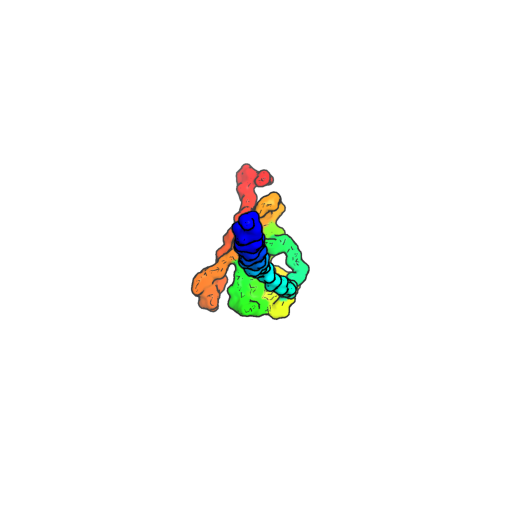946 4.842 -3.757 1.00 97.19 90 GLU A C 1
ATOM 704 O O . GLU A 1 90 ? 3.223 4.222 -2.980 1.00 97.19 90 GLU A O 1
ATOM 709 N N . GLY A 1 91 ? 3.504 5.924 -4.394 1.00 97.19 91 GLY A N 1
ATOM 710 C CA . GLY A 1 91 ? 2.195 6.517 -4.182 1.00 97.19 91 GLY A CA 1
ATOM 711 C C . GLY A 1 91 ? 1.081 5.684 -4.801 1.00 97.19 91 GLY A C 1
ATOM 712 O O . GLY A 1 91 ? 1.254 5.064 -5.847 1.00 97.19 91 GLY A O 1
ATOM 713 N N . ILE A 1 92 ? -0.087 5.730 -4.166 1.00 98.62 92 ILE A N 1
ATOM 714 C CA . ILE A 1 92 ? -1.337 5.176 -4.677 1.00 98.62 92 ILE A CA 1
ATOM 715 C C . ILE A 1 92 ? -2.459 6.188 -4.471 1.00 98.62 92 ILE A C 1
ATOM 717 O O . ILE A 1 92 ? -2.574 6.796 -3.407 1.00 98.62 92 ILE A O 1
ATOM 721 N N . VAL A 1 93 ? -3.310 6.363 -5.479 1.00 98.56 93 VAL A N 1
ATOM 722 C CA . VAL A 1 93 ? -4.550 7.132 -5.345 1.00 98.56 93 VAL A CA 1
ATOM 723 C C . VAL A 1 93 ? -5.656 6.503 -6.181 1.00 98.56 93 VAL A C 1
ATOM 725 O O . VAL A 1 93 ? -5.435 6.054 -7.305 1.00 98.56 93 VAL A O 1
ATOM 728 N N . LEU A 1 94 ? -6.866 6.459 -5.630 1.00 98.62 94 LEU A N 1
ATOM 729 C CA . LEU A 1 94 ? -8.043 6.004 -6.361 1.00 98.62 94 LEU A CA 1
ATOM 730 C C . LEU A 1 94 ? -8.553 7.120 -7.273 1.00 98.62 94 LEU A C 1
ATOM 732 O O . LEU A 1 94 ? -8.557 8.293 -6.897 1.00 98.62 94 LEU A O 1
ATOM 736 N N . HIS A 1 95 ? -9.062 6.764 -8.450 1.00 98.56 95 HIS A N 1
ATOM 737 C CA . HIS A 1 95 ? -9.836 7.704 -9.251 1.00 98.56 95 HIS A CA 1
ATOM 738 C C . HIS A 1 95 ? -11.055 8.189 -8.443 1.00 98.56 95 HIS A C 1
ATOM 740 O O . HIS A 1 95 ? -11.716 7.370 -7.800 1.00 98.56 95 HIS A O 1
ATOM 746 N N . PRO A 1 96 ? -11.482 9.462 -8.564 1.00 97.94 96 PRO A N 1
ATOM 747 C CA . PRO A 1 96 ? -12.698 9.970 -7.909 1.00 97.94 96 PRO A CA 1
ATOM 748 C C . PRO A 1 96 ? -14.004 9.198 -8.193 1.00 97.94 96 PRO A C 1
ATOM 750 O O . PRO A 1 96 ? -15.017 9.435 -7.551 1.00 97.94 96 PRO A O 1
ATOM 753 N N . ASN A 1 97 ? -13.995 8.282 -9.167 1.00 97.94 97 ASN A N 1
ATOM 754 C CA . ASN A 1 97 ? -15.132 7.472 -9.609 1.00 97.94 97 ASN A CA 1
ATOM 755 C C . ASN A 1 97 ? -14.786 5.971 -9.547 1.00 97.94 97 ASN A C 1
ATOM 757 O O . ASN A 1 97 ? -15.342 5.164 -10.295 1.00 97.94 97 ASN A O 1
ATOM 761 N N . PHE A 1 98 ? -13.846 5.598 -8.668 1.00 97.75 98 PHE A N 1
ATOM 762 C CA . PHE A 1 98 ? -13.337 4.234 -8.521 1.00 97.75 98 PHE A CA 1
ATOM 763 C C . PHE A 1 98 ? -14.455 3.207 -8.353 1.00 97.75 98 PHE A C 1
ATOM 765 O O . PHE A 1 98 ? -14.386 2.123 -8.924 1.00 97.75 98 PHE A O 1
ATOM 772 N N . VAL A 1 99 ? -15.527 3.559 -7.632 1.00 96.31 99 VAL A N 1
ATOM 773 C CA . VAL A 1 99 ? -16.700 2.693 -7.438 1.00 96.31 99 VAL A CA 1
ATOM 774 C C . VAL A 1 99 ? -17.213 2.139 -8.770 1.00 96.31 99 VAL A C 1
ATOM 776 O O . VAL A 1 99 ? -17.490 0.942 -8.840 1.00 96.31 99 VAL A O 1
ATOM 779 N N . ASN A 1 100 ? -17.229 2.961 -9.822 1.00 97.81 100 ASN A N 1
ATOM 780 C CA . ASN A 1 100 ? -17.759 2.599 -11.133 1.00 97.81 100 ASN A CA 1
ATOM 781 C C . ASN A 1 100 ? -16.679 2.177 -12.140 1.00 97.81 100 ASN A C 1
ATOM 783 O O . ASN A 1 100 ? -16.932 1.286 -12.944 1.00 97.81 100 ASN A O 1
ATOM 787 N N . ASN A 1 101 ? -15.494 2.802 -12.125 1.00 97.94 101 ASN A N 1
ATOM 788 C CA . ASN A 1 101 ? -14.478 2.590 -13.167 1.00 97.94 101 ASN A CA 1
ATOM 789 C C . ASN A 1 101 ? -13.274 1.739 -12.741 1.00 97.94 101 ASN A C 1
ATOM 791 O O . ASN A 1 101 ? -12.507 1.326 -13.604 1.00 97.94 101 ASN A O 1
ATOM 795 N N . LYS A 1 102 ? -13.106 1.478 -11.438 1.00 96.25 102 LYS A N 1
ATOM 796 C CA . LYS A 1 102 ? -11.988 0.712 -10.859 1.00 96.25 102 LYS A CA 1
ATOM 797 C C . LYS A 1 102 ? -10.592 1.225 -11.249 1.00 96.25 102 LYS A C 1
ATOM 799 O O . LYS A 1 102 ? -9.622 0.479 -11.154 1.00 96.25 102 LYS A O 1
ATOM 804 N N . TYR A 1 103 ? -10.465 2.495 -11.642 1.00 98.06 103 TYR A N 1
ATOM 805 C CA . TYR A 1 103 ? -9.167 3.087 -11.961 1.00 98.06 103 TYR A CA 1
ATOM 806 C C . TYR A 1 103 ? -8.449 3.567 -10.706 1.00 98.06 103 TYR A C 1
ATOM 808 O O . TYR A 1 103 ? -8.992 4.345 -9.924 1.00 98.06 103 TYR A O 1
ATOM 816 N N . LEU A 1 104 ? -7.196 3.165 -10.556 1.00 98.00 104 LEU A N 1
ATOM 817 C CA . LEU A 1 104 ? -6.265 3.703 -9.574 1.00 98.00 104 LEU A CA 1
ATOM 818 C C . LEU A 1 104 ? -4.980 4.124 -10.281 1.00 98.00 104 LEU A C 1
ATOM 820 O O . LEU A 1 104 ? -4.702 3.682 -11.397 1.00 98.00 104 LEU A O 1
ATOM 824 N N . TYR A 1 105 ? -4.209 4.976 -9.626 1.00 98.31 105 TYR A N 1
ATOM 825 C CA . TYR A 1 105 ? -2.949 5.493 -10.134 1.00 98.31 105 TYR A CA 1
ATOM 826 C C . TYR A 1 105 ? -1.842 5.134 -9.158 1.00 98.31 105 TYR A C 1
ATOM 828 O O . TYR A 1 105 ? -2.019 5.269 -7.947 1.00 98.31 105 TYR A O 1
ATOM 836 N N . LEU A 1 106 ? -0.715 4.688 -9.705 1.00 98.38 106 LEU A N 1
ATOM 837 C CA . LEU A 1 106 ? 0.486 4.335 -8.960 1.00 98.38 106 LEU A CA 1
ATOM 838 C C . LEU A 1 106 ? 1.630 5.247 -9.397 1.00 98.38 106 LEU A C 1
ATOM 840 O O . LEU A 1 106 ? 1.745 5.559 -10.584 1.00 98.38 106 LEU A O 1
ATOM 844 N N . SER A 1 107 ? 2.484 5.643 -8.457 1.00 98.00 107 SER A N 1
ATOM 845 C CA . SER A 1 107 ? 3.816 6.162 -8.772 1.00 98.00 107 SER A CA 1
ATOM 846 C C . SER A 1 107 ? 4.861 5.114 -8.411 1.00 98.00 107 SER A C 1
ATOM 848 O O . SER A 1 107 ? 4.742 4.427 -7.395 1.00 98.00 107 SER A O 1
ATOM 850 N N . PHE A 1 108 ? 5.877 4.970 -9.254 1.00 97.31 108 PHE A N 1
ATOM 851 C CA . PHE A 1 108 ? 6.977 4.047 -9.023 1.00 97.31 108 PHE A CA 1
ATOM 852 C C . PHE A 1 108 ? 8.252 4.567 -9.681 1.00 97.31 108 PHE A C 1
ATOM 854 O O . PHE A 1 108 ? 8.204 5.339 -10.639 1.00 97.31 108 PHE A O 1
ATOM 861 N N . SER A 1 109 ? 9.393 4.145 -9.149 1.00 95.38 109 SER A N 1
ATOM 862 C CA . SER A 1 109 ? 10.685 4.359 -9.792 1.00 95.38 109 SER A CA 1
ATOM 863 C C . SER A 1 109 ? 10.913 3.280 -10.847 1.00 95.38 109 SER A C 1
ATOM 865 O O . SER A 1 109 ? 10.826 2.094 -10.535 1.00 95.38 109 SER A O 1
ATOM 867 N N . GLU A 1 110 ? 11.236 3.676 -12.073 1.00 90.88 110 GLU A N 1
ATOM 868 C CA . GLU A 1 110 ? 11.615 2.767 -13.157 1.00 90.88 110 GLU A CA 1
ATOM 869 C C . GLU A 1 110 ? 13.114 2.892 -13.451 1.00 90.88 110 GLU A C 1
ATOM 871 O O . GLU A 1 110 ? 13.741 3.916 -13.169 1.00 90.88 110 GLU A O 1
ATOM 876 N N . THR A 1 111 ? 13.699 1.833 -14.006 1.00 84.25 111 THR A N 1
ATOM 877 C CA . THR A 1 111 ? 15.075 1.897 -14.504 1.00 84.25 111 THR A CA 1
ATOM 878 C C . THR A 1 111 ? 15.078 2.620 -15.845 1.00 84.25 111 THR A C 1
ATOM 880 O O . THR A 1 111 ? 14.284 2.286 -16.719 1.00 84.25 111 THR A O 1
ATOM 883 N N . ASP A 1 112 ? 16.000 3.556 -16.050 1.00 77.31 112 ASP A N 1
ATOM 884 C CA . ASP A 1 112 ? 16.240 4.092 -17.388 1.00 77.31 112 ASP A CA 1
ATOM 885 C C . ASP A 1 112 ? 16.805 2.968 -18.280 1.00 77.31 112 ASP A C 1
ATOM 887 O O . ASP A 1 112 ? 17.811 2.333 -17.936 1.00 77.31 112 ASP A O 1
ATOM 891 N N . ALA A 1 113 ? 16.148 2.696 -19.413 1.00 68.75 113 ALA A N 1
ATOM 892 C CA . ALA A 1 113 ? 16.551 1.657 -20.361 1.00 68.75 113 ALA A CA 1
ATOM 893 C C . ALA A 1 113 ? 17.993 1.859 -20.862 1.00 68.75 113 ALA A C 1
ATOM 895 O O . ALA A 1 113 ? 18.705 0.875 -21.103 1.00 68.75 113 ALA A O 1
ATOM 896 N N . ASP A 1 114 ? 18.442 3.115 -20.932 1.00 70.06 114 ASP A N 1
ATOM 897 C CA . ASP A 1 114 ? 19.773 3.493 -21.403 1.00 70.06 114 ASP A CA 1
ATOM 898 C C . ASP A 1 11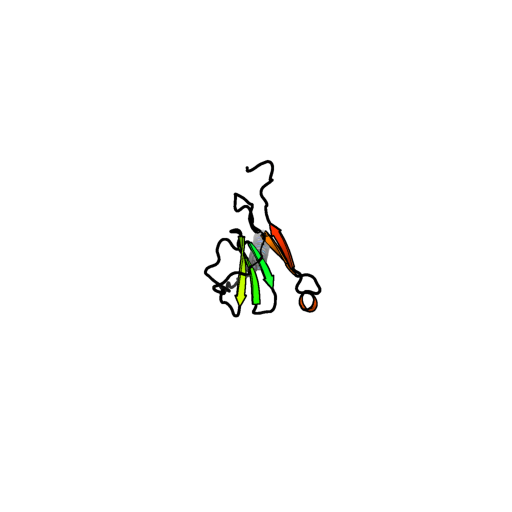4 ? 20.793 3.653 -20.259 1.00 70.06 114 ASP A C 1
ATOM 900 O O . ASP A 1 114 ? 22.003 3.713 -20.501 1.00 70.06 114 ASP A O 1
ATOM 904 N N . ASN A 1 115 ? 20.348 3.675 -18.995 1.00 56.47 115 ASN A N 1
ATOM 905 C CA . ASN A 1 115 ? 21.221 3.904 -17.844 1.00 56.47 115 ASN A CA 1
ATOM 906 C C . ASN A 1 115 ? 20.776 3.115 -16.601 1.00 56.47 115 ASN A C 1
ATOM 908 O O . ASN A 1 115 ? 20.023 3.584 -15.753 1.00 56.47 115 ASN A O 1
ATOM 912 N N . LYS A 1 116 ? 21.324 1.902 -16.462 1.00 54.09 116 LYS A N 1
ATOM 913 C CA . LYS A 1 116 ? 21.006 0.913 -15.410 1.00 54.09 116 LYS A CA 1
ATOM 914 C C . LYS A 1 116 ? 21.540 1.249 -14.004 1.00 54.09 116 LYS A C 1
ATOM 916 O O . LYS A 1 116 ? 21.907 0.335 -13.260 1.00 54.09 116 LYS A O 1
ATOM 921 N N . ARG A 1 117 ? 21.702 2.527 -13.661 1.00 54.84 117 ARG A N 1
ATOM 922 C CA . ARG A 1 117 ? 22.302 2.947 -12.384 1.00 54.84 117 ARG A CA 1
ATOM 923 C C . ARG A 1 117 ? 21.276 3.200 -11.301 1.00 54.84 117 ARG A C 1
ATOM 925 O O . ARG A 1 117 ? 20.252 3.844 -11.569 1.00 54.84 117 ARG A O 1
#

Nearest PDB structures (foldseek):
  7cdy-assembly2_B  TM=9.253E-01  e=3.983E-06  Serratia sp. FS14
  7cdy-assembly1_A  TM=9.257E-01  e=4.776E-06  Serratia sp. FS14
  7cgz-assembly1_A  TM=9.200E-01  e=3.983E-06  Serratia sp. FS14
  2g8s-assembly2_B  TM=9.186E-01  e=1.807E-05  Escherichia coli K-12
  7cgz-assembly1_B  TM=9.213E-01  e=3.516E-05  Serratia sp. FS14

Radius of gyration: 27.7 Å; Cα contacts (8 Å, |Δi|>4): 178; chains: 1; bounding box: 40×66×78 Å